Protein AF-A0A954ZNF2-F1 (afdb_monomer_lite)

Foldseek 3Di:
DQVVCVVVVDDDDDDDLVCLLVVLVVQLVCVVVVNDDDDAEQAAAEVRLVSSQVSQVSCVVSVHAHLEYEYEQYFPPAQEHDLSYAEYEYEFAADDPPDPDNGRGRDHHYYDPVRYDYHYHHQQPDDPDRPVPDGSVSLVVDPVNVVVSVVVVCCSRPPDD

pLDDT: mean 85.38, std 14.02, range [46.25, 97.94]

Secondary structure (DSSP, 8-state):
-HHHHHHTT-------GGGHHHHHHHHHHHHHTTSSPSP-EEEEETHHHHHHHHHHHHHHHTT--EEEEEEES--TT--EE-TTEEEEEEEE-PPPTT-S-GGG-----EE-TTT-EEEEEETTTSSSS--TT--HHHHHT-HHHHHHHHHHHHHHHS---

Structure (mmCIF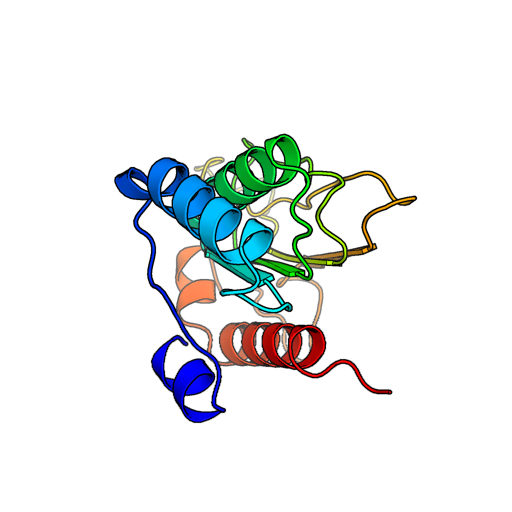, N/CA/C/O backbone):
data_AF-A0A954ZNF2-F1
#
_entry.id   AF-A0A954ZNF2-F1
#
loop_
_atom_site.group_PDB
_atom_site.id
_atom_site.type_symbol
_atom_site.label_atom_id
_atom_site.label_alt_id
_atom_site.label_comp_id
_atom_site.label_asym_id
_atom_site.label_entity_id
_atom_site.label_seq_id
_atom_site.pdbx_PDB_ins_code
_atom_site.Cartn_x
_atom_site.Cartn_y
_atom_site.Cartn_z
_atom_site.occupancy
_atom_site.B_iso_or_equiv
_atom_site.auth_seq_id
_atom_site.auth_comp_id
_atom_site.auth_asym_id
_atom_site.auth_atom_id
_atom_site.pdbx_PDB_model_num
ATOM 1 N N . MET A 1 1 ? -7.210 -5.947 -12.037 1.00 84.00 1 MET A N 1
ATOM 2 C CA . MET A 1 1 ? -6.945 -6.358 -10.645 1.00 84.00 1 MET A CA 1
ATOM 3 C C . MET A 1 1 ? -8.216 -6.334 -9.804 1.00 84.00 1 MET A C 1
ATOM 5 O O . MET A 1 1 ? -8.580 -7.397 -9.340 1.00 84.00 1 MET A O 1
ATOM 9 N N . SER A 1 2 ? -8.951 -5.212 -9.696 1.00 84.12 2 SER A N 1
ATOM 10 C CA . SER A 1 2 ? -10.191 -5.135 -8.882 1.00 84.12 2 SER A CA 1
ATOM 11 C C . SER A 1 2 ? -11.174 -6.296 -9.100 1.00 84.12 2 SER A C 1
ATOM 13 O O . SER A 1 2 ? -11.553 -6.943 -8.139 1.00 84.12 2 SER A O 1
ATOM 15 N N . ASN A 1 3 ? -11.531 -6.618 -10.351 1.00 86.44 3 ASN A N 1
ATOM 16 C CA . ASN A 1 3 ? -12.480 -7.708 -10.631 1.00 86.44 3 ASN A CA 1
ATOM 17 C C . ASN A 1 3 ? -11.960 -9.100 -10.238 1.00 86.44 3 ASN A C 1
ATOM 19 O O . ASN A 1 3 ? -12.754 -9.961 -9.889 1.00 86.44 3 ASN A O 1
ATOM 23 N N . GLU A 1 4 ? -10.647 -9.332 -10.310 1.00 89.06 4 GLU A N 1
ATOM 24 C CA . GLU A 1 4 ? -10.057 -10.624 -9.923 1.00 89.06 4 GLU A CA 1
ATOM 25 C C . GLU A 1 4 ? -10.059 -10.773 -8.407 1.00 89.06 4 GLU A C 1
ATOM 27 O O . GLU A 1 4 ? -10.533 -11.776 -7.891 1.00 89.06 4 GLU A O 1
ATOM 32 N N . VAL A 1 5 ? -9.628 -9.729 -7.700 1.00 89.69 5 VAL A N 1
ATOM 33 C CA . VAL A 1 5 ? -9.670 -9.665 -6.236 1.00 89.69 5 VAL A CA 1
ATOM 34 C C . VAL A 1 5 ? -11.113 -9.830 -5.736 1.00 89.69 5 VAL A C 1
ATOM 36 O O . VAL A 1 5 ? -11.379 -10.641 -4.855 1.00 89.69 5 VAL A O 1
ATOM 39 N N . ALA A 1 6 ? -12.073 -9.157 -6.378 1.00 89.88 6 ALA A N 1
ATOM 40 C CA . ALA A 1 6 ? -13.493 -9.306 -6.066 1.00 89.88 6 ALA A CA 1
ATOM 41 C C . ALA A 1 6 ? -14.037 -10.716 -6.350 1.00 89.88 6 ALA A C 1
ATOM 43 O O . ALA A 1 6 ? -14.876 -11.212 -5.601 1.00 89.88 6 ALA A O 1
ATOM 44 N N . SER A 1 7 ? -13.548 -11.393 -7.397 1.00 90.50 7 SER A N 1
ATOM 45 C CA . SER A 1 7 ? -13.950 -12.775 -7.699 1.00 90.50 7 SER A CA 1
ATOM 46 C C . SER A 1 7 ? -13.484 -13.793 -6.652 1.00 90.50 7 SER A C 1
ATOM 48 O O . SER A 1 7 ? -14.032 -14.889 -6.587 1.00 90.50 7 SER A O 1
ATOM 50 N N . GLU A 1 8 ? -12.525 -13.415 -5.802 1.00 90.25 8 GLU A N 1
ATOM 51 C CA . GLU A 1 8 ? -12.023 -14.211 -4.676 1.00 90.25 8 GLU A CA 1
ATOM 52 C C . GLU A 1 8 ? -12.738 -13.886 -3.350 1.00 90.25 8 GLU A C 1
ATOM 54 O O . GLU A 1 8 ? -12.290 -14.311 -2.288 1.00 90.25 8 GLU A O 1
ATOM 59 N N . GLY A 1 9 ? -13.851 -13.141 -3.400 1.00 88.62 9 GLY A N 1
ATOM 60 C CA . GLY A 1 9 ? -14.682 -12.816 -2.236 1.00 88.62 9 GLY A CA 1
ATOM 61 C C . GLY A 1 9 ? -14.246 -11.572 -1.458 1.00 88.62 9 GLY A C 1
ATOM 62 O O . GLY A 1 9 ? -14.851 -11.258 -0.436 1.00 88.62 9 GLY A O 1
ATOM 63 N N . MET A 1 10 ? -13.231 -10.844 -1.933 1.00 90.81 10 MET A N 1
ATOM 64 C CA . MET A 1 10 ? -12.735 -9.634 -1.275 1.00 90.81 10 MET A CA 1
ATOM 65 C C . MET A 1 10 ? -13.528 -8.396 -1.715 1.00 90.81 10 MET A C 1
ATOM 67 O O . MET A 1 10 ? -13.763 -8.171 -2.903 1.00 90.81 10 MET A O 1
ATOM 71 N N . THR A 1 11 ? -13.889 -7.529 -0.772 1.00 91.44 11 THR A N 1
ATOM 72 C CA . THR A 1 11 ? -14.516 -6.240 -1.097 1.00 91.44 11 THR A CA 1
ATOM 73 C C . THR A 1 11 ? -13.473 -5.277 -1.661 1.00 91.44 11 THR A C 1
ATOM 75 O O . THR A 1 11 ? -12.490 -4.962 -0.997 1.00 91.44 11 THR A O 1
ATOM 78 N N . THR A 1 12 ? -13.692 -4.766 -2.876 1.00 92.12 12 THR A N 1
ATOM 79 C CA . THR A 1 12 ? -12.771 -3.814 -3.519 1.00 92.12 12 THR A CA 1
ATOM 80 C C . THR A 1 12 ? -13.398 -2.440 -3.691 1.00 92.12 12 THR A C 1
ATOM 82 O O . THR A 1 12 ? -14.499 -2.330 -4.232 1.00 92.12 12 THR A O 1
ATOM 85 N N . ILE A 1 13 ? -12.660 -1.388 -3.335 1.00 92.12 13 ILE A N 1
ATOM 86 C CA . ILE A 1 13 ? -13.054 0.007 -3.553 1.00 92.12 13 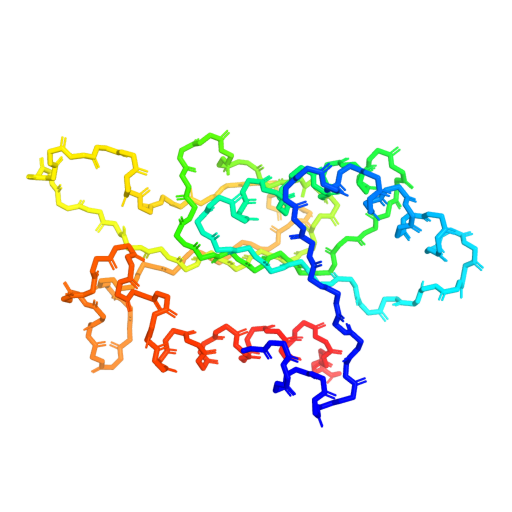ILE A CA 1
ATOM 87 C C . ILE A 1 13 ? -11.966 0.693 -4.379 1.00 92.12 13 ILE A C 1
ATOM 89 O O . ILE A 1 13 ? -10.787 0.650 -4.039 1.00 92.12 13 ILE A O 1
ATOM 93 N N . SER A 1 14 ? -12.356 1.331 -5.484 1.00 92.50 14 SER A N 1
ATOM 94 C CA . SER A 1 14 ? -11.443 2.161 -6.278 1.00 92.50 14 SER A CA 1
ATOM 95 C C . SER A 1 14 ? -11.494 3.603 -5.790 1.00 92.50 14 SER A C 1
ATOM 97 O O . SER A 1 14 ? -12.533 4.256 -5.887 1.00 92.50 14 SER A O 1
ATOM 99 N N . VAL A 1 15 ? -10.362 4.111 -5.310 1.00 92.31 15 VAL A N 1
ATOM 100 C CA . VAL A 1 15 ? -10.249 5.456 -4.736 1.00 92.31 15 VAL A CA 1
ATOM 101 C C . VAL A 1 15 ? -9.484 6.361 -5.694 1.00 92.31 15 VAL A C 1
ATOM 103 O O . VAL A 1 15 ? -8.410 6.012 -6.178 1.00 92.31 15 VAL A O 1
ATOM 106 N N . ARG A 1 16 ? -10.033 7.543 -5.990 1.00 89.88 16 ARG A N 1
ATOM 107 C CA . ARG A 1 16 ? -9.299 8.600 -6.704 1.00 89.88 16 ARG A CA 1
ATOM 108 C C . ARG A 1 16 ? -8.566 9.468 -5.689 1.00 89.88 16 ARG A C 1
ATOM 110 O O . ARG A 1 16 ? -9.117 9.730 -4.628 1.00 89.88 16 ARG A O 1
ATOM 117 N N . SER A 1 17 ? -7.410 10.027 -6.044 1.00 88.12 17 SER A N 1
ATOM 118 C CA . SER A 1 17 ? -6.602 10.850 -5.124 1.00 88.12 17 SER A CA 1
ATOM 119 C C . SER A 1 17 ? -7.387 11.995 -4.469 1.00 88.12 17 SER A C 1
ATOM 121 O O . SER A 1 17 ? -7.243 12.242 -3.281 1.00 88.12 17 SER A O 1
ATOM 123 N N . ARG A 1 18 ? -8.312 12.635 -5.201 1.00 90.25 18 ARG A N 1
ATOM 124 C CA . ARG A 1 18 ? -9.186 13.695 -4.654 1.00 90.25 18 ARG A CA 1
ATOM 125 C C . ARG A 1 18 ? -10.167 13.227 -3.564 1.00 90.25 18 ARG A C 1
ATOM 127 O O . ARG A 1 18 ? -10.780 14.065 -2.923 1.00 90.25 18 ARG A O 1
ATOM 134 N N . GLN A 1 19 ? -10.380 11.919 -3.433 1.00 92.50 19 GLN A N 1
ATOM 135 C CA . GLN A 1 19 ? -11.300 11.282 -2.482 1.00 92.50 19 GLN A CA 1
ATOM 136 C C . GLN A 1 19 ? -10.546 10.574 -1.349 1.00 92.50 19 GLN A C 1
ATOM 138 O O . GLN A 1 19 ? -11.181 9.996 -0.478 1.00 92.50 19 GLN A O 1
ATOM 143 N N . ALA A 1 20 ? -9.210 10.576 -1.375 1.00 91.94 20 ALA A N 1
ATOM 144 C CA . ALA A 1 20 ? -8.384 9.744 -0.508 1.00 91.94 20 ALA A CA 1
ATOM 145 C C . ALA A 1 20 ? -8.615 10.023 0.979 1.00 91.94 20 ALA A C 1
ATOM 147 O O . ALA A 1 20 ? -8.911 9.099 1.728 1.00 91.94 20 ALA A O 1
ATOM 148 N N . ALA A 1 21 ? -8.548 11.297 1.374 1.00 90.25 21 ALA A N 1
ATOM 149 C CA . ALA A 1 21 ? -8.745 11.710 2.760 1.00 90.25 21 ALA A CA 1
ATOM 150 C C . ALA A 1 21 ? -10.154 11.361 3.261 1.00 90.25 21 ALA A C 1
ATOM 152 O O . ALA A 1 21 ? -10.300 10.702 4.281 1.00 90.25 21 ALA A O 1
ATOM 153 N N . GLU A 1 22 ? -11.191 11.726 2.501 1.00 94.38 22 GLU A N 1
ATOM 154 C CA . GLU A 1 22 ? -12.582 11.431 2.866 1.00 94.38 22 GLU A CA 1
ATOM 155 C C . GLU A 1 22 ? -12.838 9.920 2.969 1.00 94.38 22 GLU A C 1
ATOM 157 O O . GLU A 1 22 ? -13.476 9.460 3.910 1.00 94.38 22 GLU A O 1
ATOM 162 N N . MET A 1 23 ? -12.307 9.132 2.031 1.00 96.06 23 MET A N 1
ATOM 163 C CA . MET A 1 23 ? -12.439 7.677 2.067 1.00 96.06 23 MET A CA 1
ATOM 164 C C . MET A 1 23 ? -11.687 7.066 3.252 1.00 96.06 23 MET A C 1
ATOM 166 O O . MET A 1 23 ? -12.196 6.137 3.867 1.00 96.06 23 MET A O 1
ATOM 170 N N . ALA A 1 24 ? -10.498 7.566 3.593 1.00 96.94 24 ALA A N 1
ATOM 171 C CA . ALA A 1 24 ? -9.761 7.087 4.758 1.00 96.94 24 ALA A CA 1
ATOM 172 C C . ALA A 1 24 ? -10.518 7.371 6.065 1.00 96.94 24 ALA A C 1
ATOM 174 O O . ALA A 1 24 ? -10.625 6.476 6.897 1.00 96.94 24 ALA A O 1
ATOM 175 N N . GLU A 1 25 ? -11.124 8.552 6.213 1.00 97.50 25 GLU A N 1
ATOM 176 C CA . GLU A 1 25 ? -11.989 8.855 7.363 1.00 97.50 25 GLU A CA 1
ATOM 177 C C . GLU A 1 25 ? -13.205 7.918 7.421 1.00 97.50 25 GLU A C 1
ATOM 179 O O . GLU A 1 25 ? -13.511 7.362 8.473 1.00 97.50 25 GLU A O 1
ATOM 184 N N . GLN A 1 26 ? -13.859 7.659 6.283 1.00 96.62 26 GLN A N 1
ATOM 185 C CA . GLN A 1 26 ? -14.984 6.718 6.219 1.00 96.62 26 GLN A CA 1
ATOM 186 C C . GLN A 1 26 ? -14.569 5.286 6.581 1.00 96.62 26 GLN A C 1
ATOM 188 O O . GLN A 1 26 ? -15.296 4.599 7.298 1.00 96.62 26 GLN A O 1
ATOM 193 N N . LEU A 1 27 ? -13.410 4.823 6.104 1.00 95.94 27 LEU A N 1
ATOM 194 C CA . LEU A 1 27 ? -12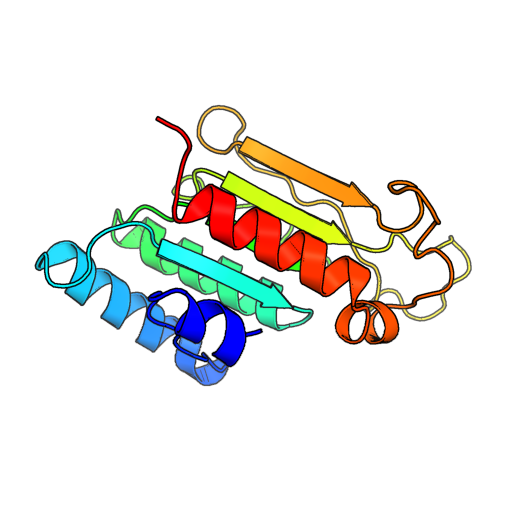.868 3.512 6.467 1.00 95.94 27 LEU A CA 1
ATOM 195 C C . LEU A 1 27 ? -12.562 3.440 7.963 1.00 95.94 27 LEU A C 1
ATOM 197 O O . LEU A 1 27 ? -12.910 2.444 8.593 1.00 95.94 27 LEU A O 1
ATOM 201 N N . ALA A 1 28 ? -11.984 4.498 8.535 1.00 96.94 28 ALA A N 1
ATOM 202 C CA . ALA A 1 28 ? -11.732 4.572 9.966 1.00 96.94 28 ALA A CA 1
ATOM 203 C C . ALA A 1 28 ? -13.035 4.521 10.774 1.00 96.94 28 ALA A C 1
ATOM 205 O O . ALA A 1 28 ? -13.141 3.745 11.717 1.00 96.94 28 ALA A O 1
ATOM 206 N N . ASP A 1 29 ? -14.065 5.264 10.369 1.00 97.44 29 ASP A N 1
ATOM 207 C CA . ASP A 1 29 ? -15.372 5.237 11.031 1.00 97.44 29 ASP A CA 1
ATOM 208 C C . ASP A 1 29 ? -16.035 3.855 10.955 1.00 97.44 29 ASP A C 1
ATOM 210 O O . ASP A 1 29 ? -16.671 3.407 11.914 1.00 97.44 29 ASP A O 1
ATOM 214 N N . LEU A 1 30 ? -15.905 3.151 9.826 1.00 96.25 30 LEU A N 1
ATOM 215 C CA . LEU A 1 30 ? -16.406 1.784 9.686 1.00 96.25 30 LEU A CA 1
ATOM 216 C C . LEU A 1 30 ? -15.623 0.801 10.560 1.00 96.25 30 LEU A C 1
ATOM 218 O O . LEU A 1 30 ? -16.247 -0.037 11.208 1.00 96.25 30 LEU A O 1
ATOM 222 N N . TYR A 1 31 ? -14.297 0.928 10.610 1.00 95.56 31 TYR A N 1
ATOM 223 C CA . TYR A 1 31 ? -13.427 0.091 11.435 1.00 95.56 31 TYR A CA 1
ATOM 224 C C . TYR A 1 31 ? -13.726 0.285 12.925 1.00 95.56 31 TYR A C 1
ATOM 226 O O . TYR A 1 31 ? -14.057 -0.667 13.620 1.00 95.56 31 TYR A O 1
ATOM 234 N N . CYS A 1 32 ? -13.745 1.534 13.402 1.00 93.25 32 CYS A N 1
ATOM 235 C CA . CYS A 1 32 ? -14.045 1.869 14.798 1.00 93.25 32 CYS A CA 1
ATOM 236 C C . CYS A 1 32 ? -15.483 1.522 15.227 1.00 93.25 32 CYS A C 1
ATOM 238 O O . CYS A 1 32 ? -15.776 1.528 16.420 1.00 93.25 32 CYS A O 1
ATOM 240 N N . SER A 1 33 ? -16.392 1.268 14.279 1.00 95.88 33 SER A N 1
ATOM 241 C CA . SER A 1 33 ? -17.769 0.829 14.556 1.00 95.88 33 SER A CA 1
ATOM 242 C C . SER A 1 33 ? -17.993 -0.667 14.319 1.00 95.88 33 SER A C 1
ATOM 244 O O . SER A 1 33 ? -19.145 -1.091 14.236 1.00 95.88 33 SER A O 1
ATOM 246 N N . ASP A 1 34 ? -16.920 -1.451 14.162 1.00 93.56 34 ASP A N 1
ATOM 247 C CA . ASP A 1 34 ? -16.935 -2.893 13.875 1.00 93.56 34 ASP A CA 1
ATOM 248 C C . ASP A 1 34 ? -17.679 -3.285 12.582 1.00 93.56 34 ASP A C 1
ATOM 250 O O . ASP A 1 34 ? -17.967 -4.459 12.332 1.00 93.56 34 ASP A O 1
ATOM 254 N N . ARG A 1 35 ? -17.972 -2.308 11.713 1.00 93.62 35 ARG A N 1
ATOM 255 C CA . ARG A 1 35 ? -18.641 -2.503 10.413 1.00 93.62 35 ARG A CA 1
ATOM 256 C C . ARG A 1 35 ? -17.665 -2.795 9.277 1.00 93.62 35 ARG A C 1
ATOM 258 O O . ARG A 1 35 ? -18.098 -3.192 8.197 1.00 93.62 35 ARG A O 1
ATOM 265 N N . LEU A 1 36 ? -16.373 -2.598 9.515 1.00 92.31 36 LEU A N 1
ATOM 266 C CA . LEU A 1 36 ? -15.283 -3.047 8.662 1.00 92.31 36 LEU A CA 1
ATOM 267 C C . LEU A 1 36 ? -14.353 -3.902 9.513 1.00 92.31 36 LEU A C 1
ATOM 269 O O . LEU A 1 36 ? -13.779 -3.416 10.480 1.00 92.31 36 LEU A O 1
ATOM 273 N N . GLN A 1 37 ? -14.224 -5.170 9.145 1.00 89.56 37 GLN A N 1
ATOM 274 C CA . GLN A 1 37 ? -13.304 -6.093 9.796 1.00 89.56 37 GLN A CA 1
ATOM 275 C C . GLN A 1 37 ? -11.980 -6.129 9.020 1.00 89.56 37 GLN A C 1
ATOM 277 O O . GLN A 1 37 ? -12.005 -5.975 7.791 1.00 89.56 37 GLN A O 1
ATOM 282 N N . PRO A 1 38 ? -10.839 -6.331 9.701 1.00 90.38 38 PRO A N 1
ATOM 283 C CA . PRO A 1 38 ? -9.572 -6.573 9.027 1.00 90.38 38 PRO A CA 1
ATOM 284 C C . PRO A 1 38 ? -9.646 -7.840 8.146 1.00 90.38 38 PRO A C 1
ATOM 286 O O . PRO A 1 38 ? -10.467 -8.728 8.406 1.00 90.38 38 PRO A O 1
ATOM 289 N N . PRO A 1 39 ? -8.793 -7.950 7.113 1.00 94.31 39 PRO A N 1
ATOM 290 C CA . PRO A 1 39 ? -7.657 -7.066 6.857 1.00 94.31 39 PRO A CA 1
ATOM 291 C C . PRO A 1 39 ? -7.973 -5.846 5.974 1.00 94.31 39 PRO A C 1
ATOM 293 O O . PRO A 1 39 ? -8.722 -5.938 4.997 1.00 94.31 39 PRO A O 1
ATOM 296 N N . ILE A 1 40 ? -7.341 -4.705 6.276 1.00 95.75 40 ILE A N 1
ATOM 297 C CA . ILE A 1 40 ? -7.317 -3.511 5.416 1.00 95.75 40 ILE A CA 1
ATOM 298 C C . ILE A 1 40 ? -6.066 -3.563 4.533 1.00 95.75 40 ILE A C 1
ATOM 300 O O . ILE A 1 40 ? -4.936 -3.444 5.007 1.00 95.75 40 ILE A O 1
ATOM 304 N N . VAL A 1 41 ? -6.278 -3.694 3.220 1.00 96.75 41 VAL A N 1
ATOM 305 C CA . VAL A 1 41 ? -5.206 -3.745 2.216 1.00 96.75 41 VAL A CA 1
ATOM 306 C C . VAL A 1 41 ? -5.314 -2.552 1.271 1.00 96.75 41 VAL A C 1
ATOM 308 O O . VAL A 1 41 ? -6.315 -2.382 0.574 1.00 96.75 41 VAL A O 1
ATOM 311 N N . LEU A 1 42 ? -4.264 -1.733 1.216 1.00 97.00 42 LEU A N 1
ATOM 312 C CA . LEU A 1 42 ? -4.165 -0.587 0.313 1.00 97.00 42 LEU A CA 1
ATOM 313 C C . LEU A 1 42 ? -3.240 -0.923 -0.854 1.00 97.00 42 LEU A C 1
ATOM 315 O O . LEU A 1 42 ? -2.119 -1.382 -0.647 1.00 97.00 42 LEU A O 1
ATOM 319 N N . VAL A 1 43 ? -3.691 -0.670 -2.086 1.00 96.12 43 VAL A N 1
ATOM 320 C CA . VAL A 1 43 ? -2.915 -0.980 -3.295 1.00 96.12 43 VAL A CA 1
ATOM 321 C C . VAL A 1 43 ? -2.753 0.258 -4.168 1.00 96.12 43 VAL A C 1
ATOM 323 O O . VAL A 1 43 ? -3.732 0.791 -4.694 1.00 96.12 43 VAL A O 1
ATOM 326 N N . GLY A 1 44 ? -1.509 0.698 -4.344 1.00 94.00 44 GLY A N 1
ATOM 327 C CA . GLY A 1 44 ? -1.163 1.932 -5.041 1.00 94.00 44 GLY A CA 1
ATOM 328 C C . GLY A 1 44 ? -0.262 1.691 -6.248 1.00 94.00 44 GLY A C 1
ATOM 329 O O . GLY A 1 44 ? 0.726 0.970 -6.161 1.00 94.00 44 GLY A O 1
ATOM 330 N N . TYR A 1 45 ? -0.570 2.339 -7.373 1.00 91.00 45 TYR A N 1
ATOM 331 C CA . TYR A 1 45 ? 0.296 2.373 -8.555 1.00 91.00 45 TYR A CA 1
ATOM 332 C C . TYR A 1 45 ? 0.617 3.812 -8.950 1.00 91.00 45 TYR A C 1
ATOM 334 O O . TYR A 1 45 ? -0.307 4.618 -9.081 1.00 91.00 45 TYR A O 1
ATOM 342 N N . SER A 1 46 ? 1.891 4.128 -9.203 1.00 87.69 46 SER A N 1
ATOM 343 C CA . SER A 1 46 ? 2.325 5.468 -9.619 1.00 87.69 46 SER A CA 1
ATOM 344 C C . SER A 1 46 ? 1.850 6.532 -8.610 1.00 87.69 46 SER A C 1
ATOM 346 O O . SER A 1 46 ? 2.132 6.414 -7.420 1.00 87.69 46 SER A O 1
ATOM 348 N N . GLN A 1 47 ? 1.052 7.522 -9.025 1.00 87.19 47 GLN A N 1
ATOM 349 C CA . GLN A 1 47 ? 0.408 8.498 -8.122 1.00 87.19 47 GLN A CA 1
ATOM 350 C C . GLN A 1 47 ? -0.506 7.854 -7.059 1.00 87.19 47 GLN A C 1
ATOM 352 O O . GLN A 1 47 ? -0.747 8.425 -5.994 1.00 87.19 47 GLN A O 1
ATOM 357 N N . GLY A 1 48 ? -1.006 6.646 -7.323 1.00 91.56 48 GLY A N 1
ATOM 358 C CA . GLY A 1 48 ? -1.752 5.845 -6.360 1.00 91.56 48 GLY A CA 1
ATOM 359 C C . GLY A 1 48 ? -0.914 5.426 -5.150 1.00 91.56 48 GLY A C 1
ATOM 360 O O . GLY A 1 48 ? -1.480 5.240 -4.084 1.00 91.56 48 GLY A O 1
ATOM 361 N N . VAL A 1 49 ? 0.417 5.340 -5.271 1.00 92.38 49 VAL A N 1
ATOM 362 C CA . VAL A 1 49 ? 1.301 5.088 -4.118 1.00 92.38 49 VAL A CA 1
ATOM 363 C C . VAL A 1 49 ? 1.200 6.228 -3.113 1.00 92.38 49 VAL A C 1
ATOM 365 O O . VAL A 1 49 ? 0.938 5.990 -1.939 1.00 92.38 49 VAL A O 1
ATOM 368 N N . GLU A 1 50 ? 1.316 7.468 -3.591 1.00 90.44 50 GLU A N 1
ATOM 369 C CA . GLU A 1 50 ? 1.174 8.663 -2.750 1.00 90.44 50 GLU A CA 1
ATOM 370 C C . GLU A 1 50 ? -0.206 8.705 -2.088 1.00 90.44 50 GLU A C 1
ATOM 372 O O . GLU A 1 50 ? -0.337 9.008 -0.907 1.00 90.44 50 GLU A O 1
ATOM 377 N N . THR A 1 51 ? -1.231 8.333 -2.857 1.00 93.38 51 THR A N 1
ATOM 378 C CA . THR A 1 51 ? -2.613 8.254 -2.380 1.00 93.38 51 THR A CA 1
ATOM 379 C C . THR A 1 51 ? -2.753 7.236 -1.244 1.00 93.38 51 THR A C 1
ATOM 381 O O . THR A 1 51 ? -3.346 7.550 -0.218 1.00 93.38 51 THR A O 1
ATOM 384 N N . CYS A 1 52 ? -2.191 6.034 -1.388 1.00 95.94 52 CYS A N 1
ATOM 385 C CA . CYS A 1 52 ? -2.274 4.999 -0.359 1.00 95.94 52 CYS A CA 1
ATOM 386 C C . CYS A 1 52 ? -1.466 5.344 0.897 1.00 95.94 52 CYS A C 1
ATOM 388 O O . CYS A 1 52 ? -1.942 5.069 1.994 1.00 95.94 52 CYS A O 1
ATOM 390 N N . VAL A 1 53 ? -0.293 5.974 0.762 1.00 94.88 53 VAL A N 1
ATOM 391 C CA . VAL A 1 53 ? 0.482 6.437 1.928 1.00 94.88 53 VAL A CA 1
ATOM 392 C C . VAL A 1 53 ? -0.299 7.499 2.702 1.00 94.88 53 VAL A C 1
ATOM 394 O O . VAL A 1 53 ? -0.446 7.366 3.910 1.00 94.88 53 VAL A O 1
ATOM 397 N N . GLN A 1 54 ? -0.891 8.483 2.016 1.00 94.06 54 GLN A N 1
ATOM 398 C CA . GLN A 1 54 ? -1.741 9.494 2.662 1.00 94.06 54 GLN A CA 1
ATOM 399 C C . GLN A 1 54 ? -2.944 8.870 3.377 1.00 94.06 54 GLN A C 1
ATOM 401 O O . GLN A 1 54 ? -3.266 9.253 4.497 1.00 94.06 54 GLN A O 1
ATOM 406 N N . MET A 1 55 ? -3.597 7.881 2.759 1.00 97.06 55 MET A N 1
ATOM 407 C CA . MET A 1 55 ? -4.685 7.155 3.417 1.00 97.06 55 MET A CA 1
ATOM 408 C C . MET A 1 55 ? -4.196 6.410 4.666 1.00 97.06 55 MET A C 1
ATOM 410 O O . MET A 1 55 ? -4.876 6.447 5.688 1.00 97.06 55 MET A O 1
ATOM 414 N N . ALA A 1 56 ? -3.025 5.769 4.612 1.00 97.00 56 ALA A N 1
ATOM 415 C CA . ALA A 1 56 ? -2.438 5.085 5.762 1.00 97.00 56 ALA A CA 1
ATOM 416 C C . ALA A 1 56 ? -2.083 6.058 6.900 1.00 97.00 56 ALA A C 1
ATOM 418 O O . ALA A 1 56 ? -2.342 5.740 8.056 1.00 97.00 56 ALA A O 1
ATOM 419 N N . GLU A 1 57 ? -1.571 7.254 6.589 1.00 95.81 57 GLU A N 1
ATOM 420 C CA . GLU A 1 57 ? -1.327 8.325 7.569 1.00 95.81 57 GLU A CA 1
ATOM 421 C C . GLU A 1 57 ? -2.628 8.788 8.242 1.00 95.81 57 GLU A C 1
ATOM 423 O O . GLU A 1 57 ? -2.679 8.928 9.467 1.00 95.81 57 GLU A O 1
ATOM 428 N N . THR A 1 58 ? -3.704 8.980 7.469 1.00 96.12 58 THR A N 1
ATOM 429 C CA . THR A 1 58 ? -5.026 9.306 8.024 1.00 96.12 58 THR A CA 1
ATOM 430 C C . THR A 1 58 ? -5.527 8.188 8.938 1.00 96.12 58 THR A C 1
ATOM 432 O O . THR A 1 58 ? -5.912 8.460 10.074 1.00 96.12 58 THR A O 1
ATOM 435 N N . LEU A 1 59 ? -5.446 6.928 8.502 1.00 97.69 59 LEU A N 1
ATOM 436 C CA . LEU A 1 59 ? -5.816 5.771 9.324 1.00 97.69 59 LEU A CA 1
ATOM 437 C C . LEU A 1 59 ? -4.966 5.685 10.603 1.00 97.69 59 LEU A C 1
ATOM 439 O O . LEU A 1 59 ? -5.507 5.417 11.672 1.00 97.69 59 LEU A O 1
ATOM 443 N N . GLN A 1 60 ? -3.670 6.008 10.535 1.00 97.06 60 GLN A N 1
ATOM 444 C CA . GLN A 1 60 ? -2.787 6.044 11.704 1.00 97.06 60 GLN A CA 1
ATOM 445 C C . GLN A 1 60 ? -3.258 7.075 12.728 1.00 97.06 60 GLN A C 1
ATOM 447 O O . GLN A 1 60 ? -3.272 6.791 13.923 1.00 97.06 60 GLN A O 1
ATOM 452 N N . SER A 1 61 ? -3.662 8.266 12.275 1.00 96.88 61 SER A N 1
ATOM 453 C CA . SER A 1 61 ? -4.176 9.314 13.169 1.00 96.88 61 SER A CA 1
ATOM 454 C C . SER A 1 61 ? -5.481 8.926 13.876 1.00 96.88 61 SER A C 1
ATOM 456 O O . SER A 1 61 ? -5.845 9.536 14.878 1.00 96.88 61 SER A O 1
ATOM 458 N N . ARG A 1 62 ? -6.161 7.897 13.359 1.00 96.94 62 ARG A N 1
ATOM 459 C CA . ARG A 1 62 ? -7.384 7.301 13.899 1.00 96.94 62 ARG A CA 1
ATOM 460 C C . ARG A 1 62 ? -7.129 5.974 14.627 1.00 96.94 62 ARG A C 1
ATOM 462 O O . ARG A 1 62 ? -8.092 5.292 14.953 1.00 96.94 62 ARG A O 1
ATOM 469 N N . GLU A 1 63 ? -5.864 5.615 14.865 1.00 96.19 63 GLU A N 1
ATOM 470 C CA . GLU A 1 63 ? -5.448 4.362 15.518 1.00 96.19 63 GLU A CA 1
ATOM 471 C C . GLU A 1 63 ? -5.937 3.092 14.792 1.00 96.19 63 GLU A C 1
ATOM 473 O O . GLU A 1 63 ? -6.149 2.046 15.400 1.00 96.19 63 GLU A O 1
ATOM 478 N N . VAL A 1 64 ? -6.106 3.174 13.470 1.00 97.44 64 VAL A N 1
ATOM 479 C CA . VAL A 1 64 ? -6.527 2.050 12.626 1.00 97.44 64 VAL A CA 1
ATOM 480 C C . VAL A 1 64 ? -5.308 1.394 11.993 1.00 97.44 64 VAL A C 1
ATOM 482 O O . VAL A 1 64 ? -4.497 2.061 11.343 1.00 97.44 64 VAL A O 1
ATOM 485 N N . GLU A 1 65 ? -5.185 0.078 12.160 1.00 96.31 65 GLU A N 1
ATOM 486 C CA . GLU A 1 65 ? -4.124 -0.712 11.538 1.00 96.31 65 GLU A CA 1
ATOM 487 C C . GLU A 1 65 ? -4.384 -0.931 10.041 1.00 96.31 65 GLU A C 1
ATOM 489 O O . GLU A 1 65 ? -5.518 -1.106 9.594 1.00 96.31 65 GLU A O 1
ATOM 494 N N . VAL A 1 66 ? -3.304 -0.934 9.260 1.00 97.50 66 VAL A N 1
ATOM 495 C CA . VAL A 1 66 ? -3.298 -1.348 7.855 1.00 97.50 66 VAL A CA 1
ATOM 496 C C . VAL A 1 66 ? -2.480 -2.627 7.758 1.00 97.50 66 VAL A C 1
ATOM 498 O O . VAL A 1 66 ? -1.264 -2.622 7.963 1.00 97.50 66 VAL A O 1
ATOM 501 N N . ASP A 1 67 ? -3.131 -3.735 7.428 1.00 97.25 67 ASP A N 1
ATOM 502 C CA . ASP A 1 67 ? -2.479 -5.041 7.362 1.00 97.25 67 ASP A CA 1
ATOM 503 C C . ASP A 1 67 ? -1.433 -5.092 6.254 1.00 97.25 67 ASP A C 1
ATOM 505 O O . ASP A 1 67 ? -0.327 -5.588 6.473 1.00 97.25 67 ASP A O 1
ATOM 509 N N . ALA A 1 68 ? -1.754 -4.532 5.083 1.00 97.88 68 ALA A N 1
ATOM 510 C CA . ALA A 1 68 ? -0.816 -4.470 3.974 1.00 97.88 68 ALA A CA 1
ATOM 511 C C . ALA A 1 68 ? -0.922 -3.192 3.140 1.00 97.88 68 ALA A C 1
ATOM 513 O O . ALA A 1 68 ? -2.002 -2.752 2.740 1.00 97.88 68 ALA A O 1
ATOM 514 N N . LEU A 1 69 ? 0.244 -2.652 2.797 1.00 97.62 69 LEU A N 1
ATOM 515 C CA . LEU A 1 69 ? 0.428 -1.587 1.825 1.00 97.62 69 LEU A CA 1
ATOM 516 C C . LEU A 1 69 ? 1.217 -2.131 0.630 1.00 97.62 69 LEU A C 1
ATOM 518 O O . LEU A 1 69 ? 2.396 -2.460 0.735 1.00 97.62 69 LEU A O 1
ATOM 522 N N . ILE A 1 70 ? 0.557 -2.248 -0.517 1.00 97.12 70 ILE A N 1
ATOM 523 C CA . ILE A 1 70 ? 1.114 -2.863 -1.721 1.00 97.12 70 ILE A CA 1
ATOM 524 C C . ILE A 1 70 ? 1.322 -1.771 -2.764 1.00 97.12 70 ILE A C 1
ATOM 526 O O . ILE A 1 70 ? 0.377 -1.214 -3.324 1.00 97.12 70 ILE A O 1
ATOM 530 N N . LEU A 1 71 ? 2.581 -1.443 -3.012 1.00 94.81 71 LEU A N 1
ATOM 531 C CA . LEU A 1 71 ? 3.009 -0.311 -3.813 1.00 94.81 71 LEU A CA 1
ATOM 532 C C . LEU A 1 71 ? 3.660 -0.794 -5.100 1.00 94.81 71 LEU A C 1
ATOM 534 O O . LEU A 1 71 ? 4.439 -1.749 -5.115 1.00 94.81 71 LEU A O 1
ATOM 538 N N . MET A 1 72 ? 3.361 -0.097 -6.188 1.00 91.19 72 MET A N 1
ATOM 539 C CA . MET A 1 72 ? 4.025 -0.296 -7.459 1.00 91.19 72 MET A CA 1
ATOM 540 C C . MET A 1 72 ? 4.437 1.045 -8.052 1.00 91.19 72 MET A C 1
ATOM 542 O O . MET A 1 72 ? 3.595 1.915 -8.279 1.00 91.19 72 MET A O 1
ATOM 546 N N . GLU A 1 73 ? 5.723 1.182 -8.371 1.00 86.25 73 GLU A N 1
ATOM 547 C CA . GLU A 1 73 ? 6.255 2.328 -9.118 1.00 86.25 73 GLU A CA 1
ATOM 548 C C . GLU A 1 73 ? 5.997 3.688 -8.438 1.00 86.25 73 GLU A C 1
ATOM 550 O O . GLU A 1 73 ? 5.588 4.658 -9.076 1.00 86.25 73 GLU A O 1
ATOM 555 N N . GLY A 1 74 ? 6.222 3.765 -7.124 1.00 81.31 74 GLY A N 1
ATOM 556 C CA . GLY A 1 74 ? 6.106 5.010 -6.359 1.00 81.31 74 GLY A CA 1
ATOM 557 C C . GLY A 1 74 ? 7.214 6.025 -6.662 1.00 81.31 74 GLY A C 1
ATOM 558 O O . GLY A 1 74 ? 8.341 5.656 -6.994 1.00 81.31 74 GLY A O 1
ATOM 559 N N . GLY A 1 75 ? 6.891 7.315 -6.522 1.00 73.25 75 GLY A N 1
ATOM 560 C CA . GLY A 1 75 ? 7.845 8.421 -6.646 1.00 73.25 75 GLY A CA 1
ATOM 561 C C . GLY A 1 75 ? 8.554 8.778 -5.331 1.00 73.25 75 GLY A C 1
ATOM 562 O O . GLY A 1 75 ? 8.222 8.287 -4.257 1.00 73.25 75 GLY A O 1
ATOM 563 N N . LYS A 1 76 ? 9.520 9.707 -5.398 1.00 68.88 76 LYS A N 1
ATOM 564 C CA . LYS A 1 76 ? 10.388 10.098 -4.262 1.00 68.88 76 LYS A CA 1
ATOM 565 C C . LYS A 1 76 ? 9.659 10.734 -3.072 1.00 68.88 76 LYS A C 1
ATOM 567 O O . LYS A 1 76 ? 10.229 10.814 -1.990 1.00 68.88 76 LYS A O 1
ATOM 572 N N . ARG A 1 77 ? 8.443 11.243 -3.266 1.00 71.12 77 ARG A N 1
ATOM 573 C CA . ARG A 1 77 ? 7.780 12.108 -2.283 1.00 71.12 77 ARG A CA 1
ATOM 574 C C . ARG A 1 77 ? 7.369 11.377 -0.995 1.00 71.12 77 ARG A C 1
ATOM 576 O O . ARG A 1 77 ? 7.213 12.045 0.018 1.00 71.12 77 ARG A O 1
ATOM 583 N N . PHE A 1 78 ? 7.253 10.047 -1.018 1.00 70.00 78 PHE A N 1
ATOM 584 C CA . PHE A 1 78 ? 6.745 9.255 0.107 1.00 70.00 78 PHE A CA 1
ATOM 585 C C . PHE A 1 78 ? 7.547 7.963 0.277 1.00 70.00 78 PHE A C 1
ATOM 587 O O . PHE A 1 78 ? 7.092 6.875 -0.067 1.00 70.00 78 PHE A O 1
ATOM 594 N N . ASN A 1 79 ? 8.778 8.098 0.768 1.00 78.69 79 ASN A N 1
ATOM 595 C CA . ASN A 1 79 ? 9.675 6.972 1.009 1.00 78.69 79 ASN A CA 1
ATOM 596 C C . ASN A 1 79 ? 9.613 6.435 2.443 1.00 78.69 79 ASN A C 1
ATOM 598 O O . ASN A 1 79 ? 10.363 5.516 2.726 1.00 78.69 79 ASN A O 1
ATOM 602 N N . THR A 1 80 ? 8.773 6.978 3.326 1.00 92.00 80 THR A N 1
ATOM 603 C CA . THR A 1 80 ? 8.629 6.488 4.704 1.00 92.00 80 THR A CA 1
ATOM 604 C C . THR A 1 80 ? 7.216 5.967 4.917 1.00 92.00 80 THR A C 1
ATOM 606 O O . THR A 1 80 ? 6.250 6.708 4.751 1.00 92.00 80 THR A O 1
ATOM 609 N N . ILE A 1 81 ? 7.102 4.692 5.272 1.00 95.69 81 ILE A N 1
ATOM 610 C CA . ILE A 1 81 ? 5.839 4.007 5.516 1.00 95.69 81 ILE A CA 1
ATOM 611 C C . ILE A 1 81 ? 5.361 4.288 6.954 1.00 95.69 81 ILE A C 1
ATOM 613 O O . ILE A 1 81 ? 6.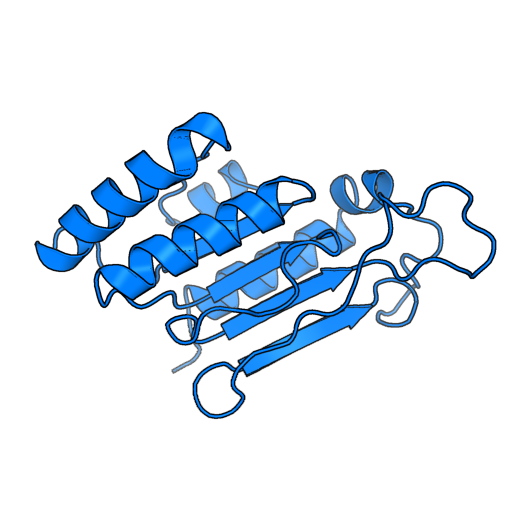166 4.168 7.885 1.00 95.69 81 ILE A O 1
ATOM 617 N N . PRO A 1 82 ? 4.076 4.650 7.152 1.00 96.25 82 PRO A N 1
ATOM 618 C CA . PRO A 1 82 ? 3.477 4.839 8.475 1.00 96.25 82 PRO A CA 1
ATOM 619 C C . PRO A 1 82 ? 3.583 3.592 9.368 1.00 96.25 82 PRO A C 1
ATOM 621 O O . PRO A 1 82 ? 3.518 2.461 8.889 1.00 96.25 82 PRO A O 1
ATOM 624 N N . SER A 1 83 ? 3.725 3.779 10.681 1.00 96.81 83 SER A N 1
ATOM 625 C CA . SER A 1 83 ? 3.958 2.685 11.635 1.00 96.81 83 SER A CA 1
ATOM 626 C C . SER A 1 83 ? 2.724 1.831 11.928 1.00 96.81 83 SER A C 1
ATOM 628 O O . SER A 1 83 ? 2.872 0.752 12.491 1.00 96.81 83 SER A O 1
ATOM 630 N N . ASN A 1 84 ? 1.520 2.287 11.564 1.00 97.56 84 ASN A N 1
ATOM 631 C CA . ASN A 1 84 ? 0.304 1.461 11.607 1.00 97.56 84 ASN A CA 1
ATOM 632 C C . ASN A 1 84 ? 0.225 0.442 10.457 1.00 97.56 84 ASN A C 1
ATOM 634 O O . ASN A 1 84 ? -0.722 -0.341 10.408 1.00 97.56 84 ASN A O 1
ATOM 638 N N . VAL A 1 85 ? 1.175 0.462 9.518 1.00 97.94 85 VAL A N 1
ATOM 639 C CA . VAL A 1 85 ? 1.264 -0.524 8.442 1.00 97.94 85 VAL A CA 1
ATOM 640 C C . VAL A 1 85 ? 2.064 -1.725 8.935 1.00 97.94 85 VAL A C 1
ATOM 642 O O . VAL A 1 85 ? 3.246 -1.592 9.253 1.00 97.94 85 VAL A O 1
ATOM 645 N N . ARG A 1 86 ? 1.451 -2.912 8.957 1.00 97.06 86 ARG A N 1
ATOM 646 C CA . ARG A 1 86 ? 2.112 -4.153 9.403 1.00 97.06 86 ARG A CA 1
ATOM 647 C C . ARG A 1 86 ? 3.044 -4.724 8.339 1.00 97.06 86 ARG A C 1
ATOM 649 O O . ARG A 1 86 ? 4.171 -5.117 8.641 1.00 97.06 86 ARG A O 1
ATOM 656 N N . TYR A 1 87 ? 2.591 -4.742 7.088 1.00 97.56 87 TYR A N 1
ATOM 657 C CA . TYR A 1 87 ? 3.350 -5.236 5.943 1.00 97.56 87 TYR A CA 1
ATOM 658 C C . TYR A 1 87 ? 3.368 -4.217 4.805 1.00 97.56 87 TYR A C 1
ATOM 660 O O . TYR A 1 87 ? 2.333 -3.670 4.433 1.00 97.56 87 TYR A O 1
ATOM 668 N N . CYS A 1 88 ? 4.533 -3.977 4.209 1.00 97.44 88 CYS A N 1
ATOM 669 C CA . CYS A 1 88 ? 4.651 -3.171 3.001 1.00 97.44 88 CYS A CA 1
ATOM 670 C C . CYS A 1 88 ? 5.423 -3.925 1.923 1.00 97.44 88 CYS A C 1
ATOM 672 O O . CYS A 1 88 ? 6.607 -4.219 2.085 1.00 97.44 88 CYS A O 1
ATOM 674 N N . PHE A 1 89 ? 4.779 -4.150 0.782 1.00 96.81 89 PHE A N 1
ATOM 675 C CA . PHE A 1 89 ? 5.424 -4.664 -0.418 1.00 96.81 89 PHE A CA 1
ATOM 676 C C . PHE A 1 89 ? 5.572 -3.539 -1.438 1.00 96.81 89 PHE A C 1
ATOM 678 O O . PHE A 1 89 ? 4.579 -2.951 -1.850 1.00 96.81 89 PHE A O 1
ATOM 685 N N . ASN A 1 90 ? 6.794 -3.247 -1.874 1.00 94.88 90 ASN A N 1
ATOM 686 C CA . ASN A 1 90 ? 7.074 -2.217 -2.870 1.00 94.88 90 ASN A CA 1
ATOM 687 C C . ASN A 1 90 ? 7.774 -2.824 -4.087 1.00 94.88 90 ASN A C 1
ATOM 689 O O . ASN A 1 90 ? 8.951 -3.184 -4.026 1.00 94.88 90 ASN A O 1
ATOM 693 N N . LEU A 1 91 ? 7.050 -2.913 -5.202 1.00 91.56 91 LEU A N 1
ATOM 694 C CA . LEU A 1 91 ? 7.587 -3.313 -6.496 1.00 91.56 91 LEU A CA 1
ATOM 695 C C . LEU A 1 91 ? 7.970 -2.073 -7.302 1.00 91.56 91 LEU A C 1
ATOM 697 O O . LEU A 1 91 ? 7.121 -1.256 -7.653 1.00 91.56 91 LEU A O 1
ATOM 701 N N . TYR A 1 92 ? 9.239 -1.944 -7.655 1.00 87.81 92 TYR A N 1
ATOM 702 C CA . TYR A 1 92 ? 9.723 -0.764 -8.362 1.00 87.81 92 TYR A CA 1
ATOM 703 C C . TYR A 1 92 ? 10.779 -1.132 -9.395 1.00 87.81 92 TYR A C 1
ATOM 705 O O . TYR A 1 92 ? 11.465 -2.141 -9.275 1.00 87.81 92 TYR A O 1
ATOM 713 N N . THR A 1 93 ? 10.928 -0.298 -10.411 1.00 82.00 93 THR A N 1
ATOM 714 C CA . THR A 1 93 ? 12.007 -0.388 -11.389 1.00 82.00 93 THR A CA 1
ATOM 715 C C . THR A 1 93 ? 13.012 0.706 -11.058 1.00 82.00 93 THR A C 1
ATOM 717 O O . THR A 1 93 ? 12.723 1.893 -11.233 1.00 82.00 93 THR A O 1
ATOM 720 N N . SER A 1 94 ? 14.199 0.339 -10.567 1.00 78.38 94 SER A N 1
ATOM 721 C CA . SER A 1 94 ? 15.287 1.320 -10.469 1.00 78.38 94 SER A CA 1
ATOM 722 C C . SER A 1 94 ? 15.632 1.819 -11.870 1.00 78.38 94 SER A C 1
ATOM 724 O O . SER A 1 94 ? 15.638 1.034 -12.804 1.00 78.38 94 SER A O 1
ATOM 726 N N . ASN A 1 95 ? 15.920 3.104 -12.072 1.00 69.81 95 ASN A N 1
ATOM 727 C CA . ASN A 1 95 ? 16.349 3.615 -13.384 1.00 69.81 95 ASN A CA 1
ATOM 728 C C . ASN A 1 95 ? 17.881 3.664 -13.491 1.00 69.81 95 ASN A C 1
ATOM 730 O O . ASN A 1 95 ? 18.553 3.812 -12.468 1.00 69.81 95 ASN A O 1
ATOM 734 N N . PRO A 1 96 ? 18.477 3.554 -14.701 1.00 56.44 96 PRO A N 1
ATOM 735 C CA . PRO A 1 96 ? 19.906 3.763 -14.858 1.00 56.44 96 PRO A CA 1
ATOM 736 C C . PRO A 1 96 ? 20.198 5.264 -14.704 1.00 56.44 96 PRO A C 1
ATOM 738 O O . PRO A 1 96 ? 19.320 6.113 -14.878 1.00 56.44 96 PRO A O 1
ATOM 741 N N . ALA A 1 97 ? 21.457 5.619 -14.441 1.00 53.25 97 ALA A N 1
ATOM 742 C CA . ALA A 1 97 ? 21.896 7.017 -14.353 1.00 53.25 97 ALA A CA 1
ATOM 743 C C . ALA A 1 97 ? 21.595 7.853 -15.624 1.00 53.25 97 ALA A C 1
ATOM 745 O O . ALA A 1 97 ? 21.694 9.076 -15.594 1.00 53.25 97 ALA A O 1
ATOM 746 N N . THR A 1 98 ? 21.207 7.198 -16.723 1.00 47.91 98 THR A N 1
ATOM 747 C CA . THR A 1 98 ? 20.942 7.762 -18.049 1.00 47.91 98 THR A CA 1
ATOM 748 C C . THR A 1 98 ? 19.494 8.193 -18.298 1.00 47.91 98 THR A C 1
ATOM 750 O O . THR A 1 98 ? 19.206 8.604 -19.416 1.00 47.91 98 THR A O 1
ATOM 753 N N . ASP A 1 99 ? 18.572 8.105 -17.331 1.00 53.72 99 ASP A N 1
ATOM 754 C CA . ASP A 1 99 ? 17.181 8.544 -17.543 1.00 53.72 99 ASP A CA 1
ATOM 755 C C . ASP A 1 99 ? 16.989 10.046 -17.295 1.00 53.72 99 ASP A C 1
ATOM 757 O O . ASP A 1 99 ? 17.206 10.545 -16.183 1.00 53.72 99 ASP A O 1
ATOM 761 N N . TRP A 1 100 ? 16.524 10.742 -18.341 1.00 49.09 100 TRP A N 1
ATOM 762 C CA . TRP A 1 100 ? 16.375 12.204 -18.418 1.00 49.09 100 TRP A CA 1
ATOM 763 C C . TRP A 1 100 ? 15.148 12.727 -17.648 1.00 49.09 100 TRP A C 1
ATOM 765 O O . TRP A 1 100 ? 15.020 13.931 -17.446 1.00 49.09 100 TRP A O 1
ATOM 775 N N . LEU A 1 101 ? 14.260 11.834 -17.185 1.00 55.84 101 LEU A N 1
ATOM 776 C CA . LEU A 1 101 ? 13.046 12.152 -16.420 1.00 55.84 101 LEU A CA 1
ATOM 777 C C . LEU A 1 101 ? 13.107 11.516 -15.015 1.00 55.84 101 LEU A C 1
ATOM 779 O O . LEU A 1 101 ? 12.663 10.383 -14.821 1.00 55.84 101 LEU A O 1
ATOM 783 N N . PRO A 1 102 ? 13.629 12.235 -14.002 1.00 55.38 102 PRO A N 1
ATOM 784 C CA . PRO A 1 102 ? 13.774 11.736 -12.629 1.00 55.38 102 PRO A CA 1
ATOM 785 C C . PRO A 1 102 ? 12.450 11.388 -11.932 1.00 55.38 102 PRO A C 1
ATOM 787 O O . PRO A 1 102 ? 12.458 10.676 -10.933 1.00 55.38 102 PRO A O 1
ATOM 790 N N . LEU A 1 103 ? 11.329 11.897 -12.451 1.00 56.66 103 LEU A N 1
ATOM 791 C CA . LEU A 1 103 ? 9.979 11.731 -11.902 1.00 56.66 103 LEU A CA 1
ATOM 792 C C . LEU A 1 103 ? 9.388 10.326 -12.105 1.00 56.66 103 LEU A C 1
ATOM 794 O O . LEU A 1 103 ? 8.437 9.982 -11.417 1.00 56.66 103 LEU A O 1
ATOM 798 N N . LEU A 1 104 ? 9.945 9.518 -13.014 1.00 58.00 104 LEU A N 1
ATOM 799 C CA . LEU A 1 104 ? 9.489 8.147 -13.298 1.00 58.00 104 LEU A CA 1
ATOM 800 C C . LEU A 1 104 ? 10.443 7.086 -12.727 1.00 58.00 104 LEU A C 1
ATOM 802 O O . LEU A 1 104 ? 10.534 5.978 -13.253 1.00 58.00 104 LEU A O 1
ATOM 806 N N . ARG A 1 105 ? 11.226 7.452 -11.706 1.00 68.50 105 ARG A N 1
ATOM 807 C CA . ARG A 1 105 ? 12.135 6.532 -11.017 1.00 68.50 105 ARG A CA 1
ATOM 808 C C . ARG A 1 105 ? 11.373 5.835 -9.902 1.00 68.50 105 ARG A C 1
ATOM 810 O O . ARG A 1 105 ? 10.975 6.501 -8.949 1.00 68.50 105 ARG A O 1
ATOM 817 N N . GLY A 1 106 ? 11.238 4.517 -10.006 1.00 72.19 106 GLY A N 1
ATOM 818 C CA . GLY A 1 106 ? 10.857 3.694 -8.872 1.00 72.19 106 GLY A CA 1
ATOM 819 C C . GLY A 1 106 ? 11.953 3.743 -7.805 1.00 72.19 106 GLY A C 1
ATOM 820 O O . GLY A 1 106 ? 13.143 3.661 -8.127 1.00 72.19 106 GLY A O 1
ATOM 821 N N . LEU A 1 107 ? 11.567 3.915 -6.543 1.00 81.50 107 LEU A N 1
ATOM 822 C CA . LEU A 1 107 ? 12.492 3.988 -5.412 1.00 81.50 107 LEU A CA 1
ATOM 823 C C . LEU A 1 107 ? 12.093 2.988 -4.323 1.00 81.50 107 LEU A C 1
ATOM 825 O O . LEU A 1 107 ? 10.900 2.719 -4.160 1.00 81.50 107 LEU A O 1
ATOM 829 N N . PRO A 1 108 ? 13.069 2.451 -3.566 1.00 88.81 108 PRO A N 1
ATOM 830 C CA . PRO A 1 108 ? 12.755 1.708 -2.360 1.00 88.81 108 PRO A CA 1
ATOM 831 C C . PRO A 1 108 ? 12.083 2.626 -1.331 1.00 88.81 108 PRO A C 1
ATOM 833 O O . PRO A 1 108 ? 12.363 3.828 -1.275 1.00 88.81 108 PRO A O 1
ATOM 836 N N . VAL A 1 109 ? 11.221 2.035 -0.511 1.00 92.06 109 VAL A N 1
ATOM 837 C CA . VAL A 1 109 ? 10.609 2.678 0.657 1.00 92.06 109 VAL A CA 1
ATOM 838 C C . VAL A 1 109 ? 11.285 2.188 1.937 1.00 92.06 109 VAL A C 1
ATOM 840 O O . VAL A 1 109 ? 11.921 1.136 1.955 1.00 92.06 109 VAL A O 1
ATOM 843 N N . ASP A 1 110 ? 11.145 2.956 2.999 1.00 94.12 110 ASP A N 1
ATOM 844 C CA . ASP A 1 110 ? 11.702 2.748 4.329 1.00 94.12 110 ASP A CA 1
ATOM 845 C C . ASP A 1 110 ? 10.585 2.895 5.374 1.00 94.12 110 ASP A C 1
ATOM 847 O O . ASP A 1 110 ? 9.477 3.316 5.054 1.00 94.12 110 ASP A O 1
ATOM 851 N N . GLY A 1 111 ? 10.840 2.539 6.625 1.00 92.00 111 GLY A N 1
ATOM 852 C CA . GLY A 1 111 ? 9.874 2.624 7.717 1.00 92.00 111 GLY A CA 1
ATOM 853 C C . GLY A 1 111 ? 10.452 2.056 9.004 1.00 92.00 111 GLY A C 1
ATOM 854 O O . GLY A 1 111 ? 11.622 1.688 9.067 1.00 92.00 111 GLY A O 1
ATOM 855 N N . ASN A 1 112 ? 9.650 1.999 10.063 1.00 92.44 112 ASN A N 1
ATOM 856 C CA . ASN A 1 112 ? 10.137 1.500 11.344 1.00 92.44 112 ASN A CA 1
ATOM 857 C C . ASN A 1 112 ? 10.154 -0.044 11.356 1.00 92.44 112 ASN A C 1
ATOM 859 O O . ASN A 1 112 ? 9.083 -0.654 11.372 1.00 92.44 112 ASN A O 1
ATOM 863 N N . PRO A 1 113 ? 11.330 -0.702 11.424 1.00 90.81 113 PRO A N 1
ATOM 864 C CA . PRO A 1 113 ? 11.412 -2.163 11.389 1.00 90.81 113 PRO A CA 1
ATOM 865 C C . PRO A 1 113 ? 10.816 -2.839 12.631 1.00 90.81 113 PRO A C 1
ATOM 867 O O . PRO A 1 113 ? 10.584 -4.044 12.610 1.00 90.81 113 PRO A O 1
ATOM 870 N N . ALA A 1 114 ? 10.573 -2.094 13.717 1.00 93.69 114 ALA A N 1
ATOM 871 C CA . ALA A 1 114 ? 9.916 -2.626 14.908 1.00 93.69 114 ALA A CA 1
ATOM 872 C C . ALA A 1 114 ? 8.398 -2.801 14.729 1.00 93.69 114 ALA A C 1
ATOM 874 O O . ALA A 1 114 ? 7.792 -3.565 15.475 1.00 93.69 114 ALA A O 1
ATOM 875 N N . THR A 1 115 ? 7.787 -2.096 13.772 1.00 94.56 115 THR A N 1
ATOM 876 C CA . THR A 1 115 ? 6.330 -2.100 13.550 1.00 94.56 115 THR A CA 1
ATOM 877 C C . THR A 1 115 ? 5.936 -2.591 12.162 1.00 94.56 115 THR A C 1
ATOM 879 O O . THR A 1 115 ? 4.827 -3.081 11.983 1.00 94.56 115 THR A O 1
ATOM 882 N N . THR A 1 116 ? 6.837 -2.483 11.183 1.00 95.94 116 THR A N 1
ATOM 883 C CA . THR A 1 116 ? 6.520 -2.701 9.772 1.00 95.94 116 THR A CA 1
ATOM 884 C C . THR A 1 116 ? 7.526 -3.649 9.132 1.00 95.94 116 THR A C 1
ATOM 886 O O . THR A 1 116 ? 8.732 -3.392 9.116 1.00 95.94 116 THR A O 1
ATOM 889 N N . HIS A 1 117 ? 7.029 -4.728 8.530 1.00 96.44 117 HIS A N 1
ATOM 890 C CA . HIS A 1 117 ? 7.828 -5.586 7.662 1.00 96.44 117 HIS A CA 1
ATOM 891 C C . HIS A 1 117 ? 7.824 -5.036 6.229 1.00 96.44 117 HIS A C 1
ATOM 893 O O . HIS A 1 117 ? 6.780 -5.019 5.579 1.00 96.44 117 HIS A O 1
ATOM 899 N N . ILE A 1 118 ? 8.980 -4.582 5.731 1.00 95.94 118 ILE A N 1
ATOM 900 C CA . ILE A 1 118 ? 9.110 -3.969 4.399 1.00 95.94 118 ILE A CA 1
ATOM 901 C C . ILE A 1 118 ? 9.861 -4.894 3.442 1.00 95.94 118 ILE A C 1
ATOM 903 O O . ILE A 1 118 ? 10.991 -5.304 3.707 1.00 95.94 118 ILE A O 1
ATOM 907 N N . VAL A 1 119 ? 9.261 -5.144 2.278 1.00 95.50 119 VAL A N 1
ATOM 908 C CA . VAL A 1 119 ? 9.858 -5.872 1.157 1.00 95.50 119 VAL A CA 1
ATOM 909 C C . VAL A 1 119 ? 9.965 -4.942 -0.046 1.00 95.50 119 VAL A C 1
ATOM 911 O O . VAL A 1 119 ? 8.979 -4.616 -0.702 1.00 95.50 119 VAL A O 1
ATOM 914 N N . ASN A 1 120 ? 11.193 -4.541 -0.366 1.00 93.06 120 ASN A N 1
ATOM 915 C CA . ASN A 1 120 ? 11.516 -3.789 -1.575 1.00 93.06 120 ASN A CA 1
ATOM 916 C C . ASN A 1 120 ? 11.963 -4.755 -2.677 1.00 93.06 120 ASN A C 1
ATOM 918 O O . ASN A 1 120 ? 13.004 -5.403 -2.557 1.00 93.06 120 ASN A O 1
ATOM 922 N N . ARG A 1 121 ? 11.191 -4.845 -3.762 1.00 90.94 121 ARG A N 1
ATOM 923 C CA . ARG A 1 121 ? 11.485 -5.699 -4.914 1.00 90.94 121 ARG A CA 1
ATOM 924 C C . ARG A 1 121 ? 11.809 -4.850 -6.139 1.00 90.94 121 ARG A C 1
ATOM 926 O O . ARG A 1 121 ? 10.923 -4.247 -6.739 1.00 90.94 121 ARG A O 1
ATOM 933 N N . ASP A 1 122 ? 13.079 -4.864 -6.541 1.00 87.50 122 ASP A N 1
ATOM 934 C CA . ASP A 1 122 ? 13.509 -4.237 -7.789 1.00 87.50 122 ASP A CA 1
ATOM 935 C C . ASP A 1 122 ? 13.237 -5.158 -8.987 1.00 87.50 122 ASP A C 1
ATOM 937 O O . ASP A 1 122 ? 13.878 -6.204 -9.154 1.00 87.50 122 ASP A O 1
ATOM 941 N N . ALA A 1 123 ? 12.304 -4.753 -9.844 1.00 82.44 123 ALA A N 1
ATOM 942 C CA . ALA A 1 123 ? 11.855 -5.476 -11.027 1.00 82.44 123 ALA A CA 1
ATOM 943 C C . ALA A 1 123 ? 12.980 -5.741 -12.054 1.00 82.44 123 ALA A C 1
ATOM 945 O O . ALA A 1 123 ? 12.874 -6.667 -12.865 1.00 82.44 123 ALA A O 1
ATOM 946 N N . ARG A 1 124 ? 14.084 -4.978 -12.024 1.00 75.25 124 ARG A N 1
ATOM 947 C CA . ARG A 1 124 ? 15.261 -5.228 -12.881 1.00 75.25 124 ARG A CA 1
ATOM 948 C C . ARG A 1 124 ? 16.126 -6.379 -12.407 1.00 75.25 124 ARG A C 1
ATOM 950 O O . ARG A 1 124 ? 16.780 -7.018 -13.229 1.00 75.25 124 ARG A O 1
ATOM 957 N N . HIS A 1 125 ? 16.161 -6.603 -11.101 1.00 72.62 125 HIS A N 1
ATOM 958 C CA . HIS A 1 125 ? 17.151 -7.466 -10.465 1.00 72.62 125 HIS A CA 1
ATOM 959 C C . HIS A 1 125 ? 16.542 -8.723 -9.838 1.00 72.62 125 HIS A C 1
ATOM 961 O O . HIS A 1 125 ? 17.284 -9.605 -9.416 1.00 72.62 125 HIS A O 1
ATOM 967 N N . THR A 1 126 ? 15.212 -8.842 -9.804 1.00 65.88 126 THR A N 1
ATOM 968 C CA . THR A 1 126 ? 14.516 -9.963 -9.159 1.00 65.88 126 THR A CA 1
ATOM 969 C C . THR A 1 126 ? 13.517 -10.649 -10.105 1.00 65.88 126 THR A C 1
ATOM 971 O O . THR A 1 126 ? 12.690 -9.994 -10.736 1.00 65.88 126 THR A O 1
ATOM 974 N N . GLY A 1 127 ? 13.589 -11.986 -10.209 1.00 58.62 127 GLY A N 1
ATOM 975 C CA . GLY A 1 127 ? 12.658 -12.831 -10.980 1.00 58.62 127 GLY A CA 1
ATOM 976 C C . GLY A 1 127 ? 13.312 -13.732 -12.052 1.00 58.62 127 GLY A C 1
ATOM 977 O O . GLY A 1 127 ? 14.455 -13.498 -12.437 1.00 58.62 127 GLY A O 1
ATOM 978 N N . PRO A 1 128 ? 12.598 -14.769 -12.550 1.00 49.03 128 PRO A N 1
ATOM 979 C CA 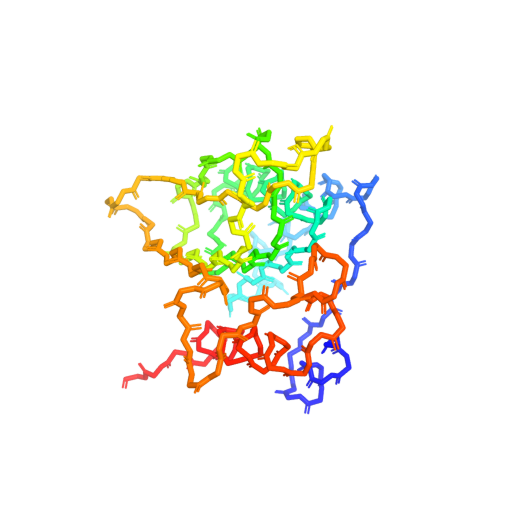. PRO A 1 128 ? 13.134 -15.780 -13.482 1.00 49.03 128 PRO A CA 1
ATOM 980 C C . PRO A 1 128 ? 13.383 -15.255 -14.909 1.00 49.03 128 PRO A C 1
ATOM 982 O O . PRO A 1 128 ? 14.110 -15.870 -15.683 1.00 49.03 128 PRO A O 1
ATOM 985 N N . ALA A 1 129 ? 12.816 -14.098 -15.242 1.00 54.53 129 ALA A N 1
ATOM 986 C CA . ALA A 1 129 ? 13.219 -13.260 -16.358 1.00 54.53 129 ALA A CA 1
ATOM 987 C C . ALA A 1 129 ? 13.170 -11.815 -15.847 1.00 54.53 129 ALA A C 1
ATOM 989 O O . ALA A 1 129 ? 12.157 -11.442 -15.245 1.00 54.53 129 ALA A O 1
ATOM 990 N N . PRO A 1 130 ? 14.224 -11.003 -16.031 1.00 53.47 130 PRO A N 1
ATOM 991 C CA . PRO A 1 130 ? 14.178 -9.613 -15.618 1.00 53.47 130 PRO A CA 1
ATOM 992 C C . PRO A 1 130 ? 12.982 -8.926 -16.285 1.00 53.47 130 PRO A C 1
ATOM 994 O O . PRO A 1 130 ? 12.855 -8.964 -17.512 1.00 53.47 130 PRO A O 1
ATOM 997 N N . LEU A 1 131 ? 12.166 -8.196 -15.520 1.00 56.50 131 LEU A N 1
ATOM 998 C CA . LEU A 1 131 ? 11.225 -7.221 -16.091 1.00 56.50 131 LEU A CA 1
ATOM 999 C C . LEU A 1 131 ? 11.983 -6.011 -16.676 1.00 56.50 131 LEU A C 1
ATOM 1001 O O . LEU A 1 131 ? 11.388 -4.989 -16.990 1.00 56.50 131 LEU A O 1
ATOM 1005 N N . SER A 1 132 ? 13.302 -6.130 -16.867 1.00 52.34 132 SER A N 1
ATOM 1006 C CA . SER A 1 132 ? 14.286 -5.078 -17.127 1.00 52.34 132 SER A CA 1
ATOM 1007 C C . SER A 1 132 ? 14.084 -4.275 -18.408 1.00 52.34 132 SER A C 1
ATOM 1009 O O . SER A 1 132 ? 14.775 -3.278 -18.603 1.00 52.34 132 SER A O 1
ATOM 1011 N N . ARG A 1 133 ? 13.149 -4.675 -19.276 1.00 53.88 133 ARG A N 1
ATOM 1012 C CA . ARG A 1 133 ? 12.735 -3.899 -20.457 1.00 53.88 133 ARG A CA 1
ATOM 1013 C C . ARG A 1 133 ? 11.466 -3.077 -20.240 1.00 53.88 133 ARG A C 1
ATOM 1015 O O . ARG A 1 133 ? 11.045 -2.369 -21.150 1.00 53.88 133 ARG A O 1
ATOM 1022 N N . GLN A 1 134 ? 10.834 -3.188 -19.078 1.00 59.00 134 GLN A N 1
ATOM 1023 C CA . GLN A 1 134 ? 9.650 -2.419 -18.741 1.00 59.00 134 GLN A CA 1
ATOM 1024 C C . GLN A 1 134 ? 10.074 -1.139 -18.025 1.00 59.00 134 GLN A C 1
ATOM 1026 O O . GLN A 1 134 ? 10.747 -1.162 -17.001 1.00 59.00 134 GLN A O 1
ATOM 1031 N N . TYR A 1 135 ? 9.693 -0.011 -18.613 1.00 64.75 135 TYR A N 1
ATOM 1032 C CA . TYR A 1 135 ? 9.711 1.294 -17.961 1.00 64.75 135 TYR A CA 1
ATOM 1033 C C . TYR A 1 135 ? 8.444 1.442 -17.102 1.00 64.75 135 TYR A C 1
ATOM 1035 O O . TYR A 1 135 ? 7.533 0.621 -17.212 1.00 64.75 135 TYR A O 1
ATOM 1043 N N . HIS A 1 136 ? 8.347 2.511 -16.310 1.00 65.50 136 HIS A N 1
ATOM 1044 C CA . HIS A 1 136 ? 7.234 2.831 -15.400 1.00 65.50 136 HIS A CA 1
ATOM 1045 C C . HIS A 1 136 ? 5.824 2.385 -15.859 1.00 65.50 136 HIS A C 1
ATOM 1047 O O . HIS A 1 136 ? 5.087 1.735 -15.116 1.00 65.50 136 HIS A O 1
ATOM 1053 N N . LEU A 1 137 ? 5.447 2.694 -17.108 1.00 67.31 137 LEU A N 1
ATOM 1054 C CA . LEU A 1 137 ? 4.145 2.326 -17.691 1.00 67.31 137 LEU A CA 1
ATOM 1055 C C . LEU A 1 137 ? 4.041 0.843 -18.075 1.00 67.31 137 LEU A C 1
ATOM 1057 O O . LEU A 1 137 ? 2.986 0.230 -17.934 1.00 67.31 137 LEU A O 1
ATOM 1061 N N . GLY A 1 138 ? 5.140 0.253 -18.544 1.00 67.00 138 GLY A N 1
ATOM 1062 C CA . GLY A 1 138 ? 5.195 -1.150 -18.951 1.00 67.00 138 GLY A CA 1
ATOM 1063 C C . GLY A 1 138 ? 4.975 -2.112 -17.785 1.00 67.00 138 GLY A C 1
ATOM 1064 O O . GLY A 1 138 ? 4.371 -3.166 -17.984 1.00 67.00 138 GLY A O 1
ATOM 1065 N N . LEU A 1 139 ? 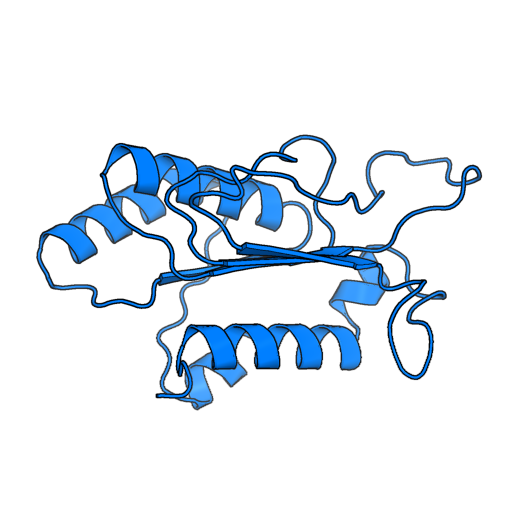5.389 -1.731 -16.572 1.00 70.81 139 LEU A N 1
ATOM 1066 C CA . LEU A 1 139 ? 5.157 -2.536 -15.375 1.00 70.81 139 LEU A CA 1
ATOM 1067 C C . LEU A 1 139 ? 3.663 -2.623 -15.027 1.00 70.81 139 LEU A C 1
ATOM 1069 O O . LEU A 1 139 ? 3.171 -3.699 -14.693 1.00 70.81 139 LEU A O 1
ATOM 1073 N N . GLY A 1 140 ? 2.916 -1.529 -15.217 1.00 71.81 140 GLY A N 1
ATOM 1074 C CA . GLY A 1 140 ? 1.461 -1.494 -15.030 1.00 71.81 140 GLY A CA 1
ATOM 1075 C C . GLY A 1 140 ? 0.684 -2.426 -15.970 1.00 71.81 140 GLY A C 1
ATOM 1076 O O . GLY A 1 140 ? -0.410 -2.874 -15.630 1.00 71.81 140 GLY A O 1
ATOM 1077 N N . TRP A 1 141 ? 1.254 -2.769 -17.129 1.00 78.19 141 TRP A N 1
ATOM 1078 C CA . TRP A 1 141 ? 0.669 -3.708 -18.097 1.00 78.19 141 TRP A CA 1
ATOM 1079 C C . TRP A 1 141 ? 1.250 -5.123 -18.016 1.00 78.19 141 TRP A C 1
ATOM 1081 O O . TRP A 1 141 ? 0.880 -6.004 -18.795 1.00 78.19 141 TRP A O 1
ATOM 1091 N N . SER A 1 142 ? 2.158 -5.371 -17.077 1.00 81.88 142 SER A N 1
ATOM 1092 C CA . SER A 1 142 ? 2.840 -6.649 -16.952 1.00 81.88 142 SER A CA 1
ATOM 1093 C C . SER A 1 142 ? 1.975 -7.685 -16.250 1.00 81.88 142 SER A C 1
ATOM 1095 O O . SER A 1 142 ? 1.668 -7.562 -15.065 1.00 81.88 142 SER A O 1
ATOM 1097 N N . ASN A 1 143 ? 1.650 -8.776 -16.948 1.00 84.31 143 ASN A N 1
ATOM 1098 C CA . ASN A 1 143 ? 0.973 -9.922 -16.333 1.00 84.31 143 ASN A CA 1
ATOM 1099 C C . ASN A 1 143 ? 1.791 -10.535 -15.189 1.00 84.31 143 ASN A C 1
ATOM 1101 O O . ASN A 1 143 ? 1.216 -11.056 -14.239 1.00 84.31 143 ASN A O 1
ATOM 1105 N N . GLN A 1 144 ? 3.122 -10.471 -15.260 1.00 84.12 144 GLN A N 1
ATOM 1106 C CA . GLN A 1 144 ? 3.986 -10.960 -14.191 1.00 84.12 144 GLN A CA 1
ATOM 1107 C C . GLN A 1 144 ? 3.939 -10.037 -12.969 1.00 84.12 144 GLN A C 1
ATOM 1109 O O . GLN A 1 144 ? 3.759 -10.540 -11.865 1.00 84.12 144 GLN A O 1
ATOM 1114 N N . ALA A 1 145 ? 4.031 -8.712 -13.150 1.00 85.62 145 ALA A N 1
ATOM 1115 C CA . ALA A 1 145 ? 3.875 -7.769 -12.037 1.00 85.62 145 ALA A CA 1
ATOM 1116 C C . ALA A 1 145 ? 2.486 -7.907 -11.404 1.00 85.62 145 ALA A C 1
ATOM 1118 O O . ALA A 1 145 ? 2.370 -8.043 -10.195 1.00 85.62 145 ALA A O 1
ATOM 1119 N N . ARG A 1 146 ? 1.437 -7.998 -12.228 1.00 88.75 146 ARG A N 1
ATOM 1120 C CA . ARG A 1 146 ? 0.066 -8.252 -11.772 1.00 88.75 146 ARG A CA 1
ATOM 1121 C C . ARG A 1 146 ? -0.051 -9.529 -10.938 1.00 88.75 146 ARG A C 1
ATOM 1123 O O . ARG A 1 146 ? -0.696 -9.489 -9.901 1.00 88.75 146 ARG A O 1
ATOM 1130 N N . ARG A 1 147 ? 0.549 -10.644 -11.375 1.00 89.44 147 ARG A N 1
ATOM 1131 C CA . ARG A 1 147 ? 0.555 -11.906 -10.611 1.00 89.44 147 ARG A CA 1
ATOM 1132 C C . ARG A 1 147 ? 1.248 -11.738 -9.265 1.00 89.44 147 ARG A C 1
ATOM 1134 O O . ARG A 1 147 ? 0.660 -12.103 -8.262 1.00 89.44 147 ARG A O 1
ATOM 1141 N N . ILE A 1 148 ? 2.425 -11.109 -9.255 1.00 90.75 148 ILE A N 1
ATOM 1142 C CA . ILE A 1 148 ? 3.148 -10.794 -8.019 1.00 90.75 148 ILE A CA 1
ATOM 1143 C C . ILE A 1 148 ? 2.246 -9.997 -7.071 1.00 90.75 148 ILE A C 1
ATOM 1145 O O . ILE A 1 148 ? 2.051 -10.414 -5.942 1.00 90.75 148 ILE A O 1
ATOM 1149 N N . LEU A 1 149 ? 1.643 -8.897 -7.533 1.00 92.12 149 LEU A N 1
ATOM 1150 C CA . LEU A 1 149 ? 0.772 -8.077 -6.687 1.00 92.12 149 LEU A CA 1
ATOM 1151 C C . LEU A 1 149 ? -0.449 -8.852 -6.173 1.00 92.12 149 LEU A C 1
ATOM 1153 O O . LEU A 1 149 ? -0.823 -8.682 -5.021 1.00 92.12 149 LEU A O 1
ATOM 1157 N N . LEU A 1 150 ? -1.065 -9.703 -6.999 1.00 92.62 150 LEU A N 1
ATOM 1158 C CA . LEU A 1 150 ? -2.176 -10.557 -6.567 1.00 92.62 150 LEU A CA 1
ATOM 1159 C C . LEU A 1 150 ? -1.751 -11.554 -5.487 1.00 92.62 150 LEU A C 1
ATOM 1161 O O . LEU A 1 150 ? -2.501 -11.760 -4.540 1.00 92.62 150 LEU A O 1
ATOM 1165 N N . ASP A 1 151 ? -0.569 -12.154 -5.611 1.00 93.00 151 ASP A N 1
ATOM 1166 C CA . ASP A 1 151 ? -0.056 -13.084 -4.606 1.00 93.00 151 ASP A CA 1
ATOM 1167 C C . ASP A 1 151 ? 0.198 -12.363 -3.273 1.00 93.00 151 ASP A C 1
ATOM 1169 O O . ASP A 1 151 ? -0.195 -12.866 -2.225 1.00 93.00 151 ASP A O 1
ATOM 1173 N N . GLU A 1 152 ? 0.740 -11.142 -3.307 1.00 94.62 152 GLU A N 1
ATOM 1174 C CA . GLU A 1 152 ? 0.911 -10.302 -2.111 1.00 94.62 152 GLU A CA 1
ATOM 1175 C C . GLU A 1 152 ? -0.436 -9.895 -1.484 1.00 94.62 152 GLU A C 1
ATOM 1177 O O . GLU A 1 152 ? -0.592 -9.963 -0.265 1.00 94.62 152 GLU A O 1
ATOM 1182 N N . ILE A 1 153 ? -1.444 -9.543 -2.299 1.00 94.00 153 ILE A N 1
ATOM 1183 C CA . ILE A 1 153 ? -2.812 -9.262 -1.819 1.00 94.00 153 ILE A CA 1
ATOM 1184 C C . ILE A 1 153 ? -3.392 -10.498 -1.123 1.00 94.00 153 ILE A C 1
ATOM 1186 O O . ILE A 1 153 ? -3.950 -10.387 -0.035 1.00 94.00 153 ILE A O 1
ATOM 1190 N N . ARG A 1 154 ? -3.248 -11.682 -1.726 1.00 93.56 154 ARG A N 1
ATOM 1191 C CA . ARG A 1 154 ? -3.759 -12.939 -1.161 1.00 93.56 154 ARG A CA 1
ATOM 1192 C C . ARG A 1 154 ? -3.061 -13.309 0.136 1.00 93.56 154 ARG A C 1
ATOM 1194 O O . ARG A 1 154 ? -3.745 -13.714 1.065 1.00 93.56 154 ARG A O 1
ATOM 1201 N N . MET A 1 155 ? -1.740 -13.156 0.216 1.00 91.12 155 MET A N 1
ATOM 1202 C CA . MET A 1 155 ? -0.993 -13.419 1.450 1.00 91.12 155 MET A CA 1
ATOM 1203 C C . MET A 1 155 ? -1.419 -12.482 2.583 1.00 91.12 155 MET A C 1
ATOM 1205 O O . MET A 1 155 ? -1.512 -12.921 3.725 1.00 91.12 155 MET A O 1
ATOM 1209 N N . ALA A 1 156 ? -1.713 -11.216 2.271 1.00 90.75 156 ALA A N 1
ATOM 1210 C CA . ALA A 1 156 ? -2.235 -10.269 3.250 1.00 90.75 156 ALA A CA 1
ATOM 1211 C C . ALA A 1 156 ? -3.672 -10.599 3.687 1.00 90.75 156 ALA A C 1
ATOM 1213 O O . ALA A 1 156 ? -4.013 -10.425 4.853 1.00 90.75 156 ALA A O 1
ATOM 1214 N N . TYR A 1 157 ? -4.516 -11.068 2.761 1.00 86.38 157 TYR A N 1
ATOM 1215 C CA . TYR A 1 157 ? -5.930 -11.334 3.034 1.00 86.38 157 TYR A CA 1
ATOM 1216 C C . TYR A 1 157 ? -6.189 -12.701 3.686 1.00 86.38 157 TYR A C 1
ATOM 1218 O O . TYR A 1 157 ? -7.103 -12.853 4.492 1.00 86.38 157 TYR A O 1
ATOM 1226 N N . TYR A 1 158 ? -5.372 -13.695 3.345 1.00 85.81 158 TYR A N 1
ATOM 1227 C CA . TYR A 1 158 ? -5.434 -15.066 3.842 1.00 85.81 158 TYR A CA 1
ATOM 1228 C C . TYR A 1 158 ? -4.078 -15.456 4.445 1.00 85.81 158 TYR A C 1
ATOM 1230 O O . TYR A 1 158 ? -3.370 -16.290 3.867 1.00 85.81 158 TYR A O 1
ATOM 1238 N N . PRO A 1 159 ? -3.671 -14.849 5.576 1.00 67.88 159 PRO A N 1
ATOM 1239 C CA . PRO A 1 159 ? -2.419 -15.215 6.218 1.00 67.88 159 PRO A CA 1
ATOM 1240 C C . PRO A 1 159 ? -2.450 -16.709 6.557 1.00 67.88 159 PRO A C 1
ATOM 1242 O O . PRO A 1 159 ? -3.431 -17.214 7.105 1.00 67.88 159 PRO A O 1
ATOM 1245 N N . ALA A 1 160 ? -1.399 -17.437 6.174 1.00 62.94 160 ALA A N 1
ATOM 1246 C CA . ALA A 1 160 ? -1.273 -18.845 6.525 1.00 62.94 160 ALA A CA 1
ATOM 1247 C C . ALA A 1 160 ? -1.237 -18.970 8.059 1.00 62.94 160 ALA A C 1
ATOM 1249 O O . ALA A 1 160 ? -0.367 -18.373 8.694 1.00 62.94 160 ALA A O 1
ATOM 1250 N N . ASN A 1 161 ? -2.210 -19.695 8.622 1.00 46.25 161 ASN A N 1
ATOM 1251 C CA . ASN A 1 161 ? -2.273 -20.036 10.048 1.00 46.25 161 ASN A CA 1
ATOM 1252 C C . ASN A 1 161 ? -1.100 -20.923 10.475 1.00 46.25 161 ASN A C 1
ATOM 1254 O O . ASN A 1 161 ? -0.737 -21.827 9.684 1.00 46.25 161 ASN A O 1
#

Radius of gyration: 15.5 Å; chains: 1; bounding box: 40×34×36 Å

Sequence (161 aa):
MSNEVASEGMTTISVRSRQAAEMAEQLADLYCSDRLQPPIVLVGYSQGVETCVQMAETLQSREVEVDALILMEGGKRFNTIPSNVRYCFNLYTSNPATDWLPLLRGLPVDGNPATTHIVNRDARHTGPAPLSRQYHLGLGWSNQARRILLDEIRMAYYPAN